Protein AF-F5SWZ6-F1 (afdb_monomer)

Sequence (80 aa):
MKPSHIENVLNRFLSGELTKNQVRDWANAVERREDIELDKQFRDTMGEMVFWLANPSINFPITEELAKRVISNLQTNTVR

Organism: NCBI:txid1026882

Mean predicted aligned error: 2.11 Å

Structure (mmCIF, N/CA/C/O backbone):
data_AF-F5SWZ6-F1
#
_entry.id   AF-F5SWZ6-F1
#
loop_
_atom_site.group_PDB
_atom_site.id
_atom_site.type_symbol
_atom_site.label_atom_id
_atom_site.label_alt_id
_atom_site.label_comp_id
_atom_site.label_asym_id
_atom_site.label_entity_id
_atom_site.label_seq_id
_atom_site.pdbx_PDB_ins_code
_atom_site.Cartn_x
_atom_site.Cartn_y
_atom_site.Cartn_z
_atom_site.occupancy
_atom_site.B_iso_or_equiv
_atom_site.auth_seq_id
_atom_site.auth_comp_id
_atom_site.auth_asym_id
_atom_site.auth_atom_id
_atom_site.pdbx_PDB_model_num
ATOM 1 N N . MET A 1 1 ? 3.538 -8.224 -11.301 1.00 91.88 1 MET A N 1
ATOM 2 C CA . MET A 1 1 ? 2.766 -7.324 -10.418 1.00 91.88 1 MET A CA 1
ATOM 3 C C . MET A 1 1 ? 3.117 -5.883 -10.757 1.00 91.88 1 MET A C 1
ATOM 5 O O . MET A 1 1 ? 4.292 -5.603 -10.930 1.00 91.88 1 MET A O 1
ATOM 9 N N . LYS A 1 2 ? 2.125 -4.990 -10.866 1.00 96.62 2 LYS A N 1
ATOM 10 C CA . LYS A 1 2 ? 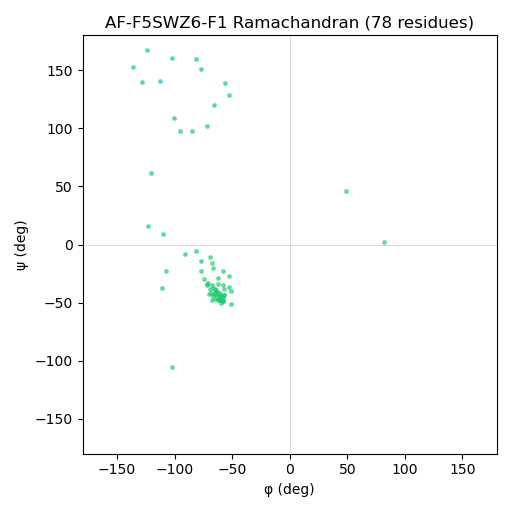2.329 -3.547 -11.101 1.00 96.62 2 LYS A CA 1
ATOM 11 C C . LYS A 1 2 ? 2.142 -2.747 -9.801 1.00 96.62 2 LYS A C 1
ATOM 13 O O . LYS A 1 2 ? 1.464 -3.267 -8.910 1.00 96.62 2 LYS A O 1
ATOM 18 N N . PRO A 1 3 ? 2.657 -1.505 -9.695 1.00 97.75 3 PRO A N 1
ATOM 19 C CA . PRO A 1 3 ? 2.448 -0.645 -8.521 1.00 97.75 3 PRO A CA 1
ATOM 20 C C . PRO A 1 3 ? 0.974 -0.517 -8.115 1.00 97.75 3 PRO A C 1
ATOM 22 O O . PRO A 1 3 ? 0.636 -0.657 -6.941 1.00 97.75 3 PRO A O 1
ATOM 25 N N . SER A 1 4 ? 0.080 -0.415 -9.106 1.00 98.00 4 SER A N 1
ATOM 26 C CA . SER A 1 4 ? -1.369 -0.306 -8.904 1.00 98.00 4 SER A CA 1
ATOM 27 C C . SER A 1 4 ? -1.999 -1.470 -8.129 1.00 98.00 4 SER A C 1
ATOM 29 O O . SER A 1 4 ? -3.061 -1.302 -7.535 1.00 98.00 4 SER A O 1
ATOM 31 N N . HIS A 1 5 ? -1.374 -2.653 -8.093 1.00 98.00 5 HIS A N 1
ATOM 32 C CA . HIS A 1 5 ? -1.859 -3.756 -7.257 1.00 98.00 5 HIS A CA 1
ATOM 33 C C . HIS A 1 5 ? -1.640 -3.472 -5.768 1.00 98.00 5 HIS A C 1
ATOM 35 O O . HIS A 1 5 ? -2.543 -3.708 -4.969 1.00 98.00 5 HIS A O 1
ATOM 41 N N . ILE A 1 6 ? -0.469 -2.937 -5.406 1.00 98.31 6 ILE A N 1
ATOM 42 C CA . ILE A 1 6 ? -0.160 -2.545 -4.026 1.00 98.31 6 ILE A CA 1
ATOM 43 C C . ILE A 1 6 ? -1.053 -1.361 -3.629 1.00 98.31 6 ILE A C 1
ATOM 45 O O . ILE A 1 6 ? -1.671 -1.385 -2.567 1.00 98.31 6 ILE A O 1
ATOM 49 N N . GLU A 1 7 ? -1.198 -0.368 -4.514 1.00 98.56 7 GLU A N 1
ATOM 50 C CA . GLU A 1 7 ? -2.093 0.778 -4.299 1.00 98.56 7 GLU A CA 1
ATOM 51 C C . GLU A 1 7 ? -3.541 0.338 -4.060 1.00 98.56 7 GLU A C 1
ATOM 53 O O . GLU A 1 7 ? -4.186 0.833 -3.143 1.00 98.56 7 GLU A O 1
ATOM 58 N N . ASN A 1 8 ? -4.054 -0.623 -4.836 1.00 98.62 8 ASN A N 1
ATOM 59 C CA . ASN A 1 8 ? -5.407 -1.146 -4.653 1.00 98.62 8 ASN A CA 1
ATOM 60 C C . ASN A 1 8 ? -5.579 -1.795 -3.268 1.00 98.62 8 ASN A C 1
ATOM 62 O O . ASN A 1 8 ? -6.518 -1.459 -2.549 1.00 98.62 8 ASN A O 1
ATOM 66 N N . VAL A 1 9 ? -4.646 -2.653 -2.842 1.00 98.69 9 VAL A N 1
ATOM 67 C CA . VAL A 1 9 ? -4.687 -3.260 -1.498 1.00 98.69 9 VAL A CA 1
ATOM 68 C C . VAL A 1 9 ? -4.708 -2.191 -0.404 1.00 98.69 9 VAL A C 1
ATOM 70 O O . VAL A 1 9 ? -5.503 -2.279 0.534 1.00 98.69 9 VAL A O 1
ATOM 73 N N . LEU A 1 10 ? -3.885 -1.151 -0.537 1.00 98.81 10 LEU A N 1
ATOM 74 C CA . LEU A 1 10 ? -3.825 -0.071 0.443 1.00 98.81 10 LEU A CA 1
ATOM 75 C C . LEU A 1 10 ? -5.054 0.840 0.405 1.00 98.81 10 LEU A C 1
ATOM 77 O O . LEU A 1 10 ? -5.518 1.253 1.461 1.00 98.81 10 LEU A O 1
ATOM 81 N N . ASN A 1 11 ? -5.641 1.095 -0.762 1.00 98.75 11 ASN A N 1
ATOM 82 C CA . ASN A 1 11 ? -6.901 1.830 -0.871 1.00 98.75 11 ASN A CA 1
ATOM 83 C C . ASN A 1 11 ? -8.053 1.070 -0.199 1.00 98.75 11 ASN A C 1
ATOM 85 O O . ASN A 1 11 ? -8.855 1.672 0.514 1.00 98.75 11 ASN A O 1
ATOM 89 N N . ARG A 1 12 ? -8.099 -0.260 -0.340 1.00 98.81 12 ARG A N 1
ATOM 90 C CA . ARG A 1 12 ? -9.076 -1.106 0.363 1.00 98.81 12 ARG A CA 1
ATOM 91 C C . ARG A 1 12 ? -8.872 -1.064 1.878 1.00 98.81 12 ARG A C 1
ATOM 93 O O . ARG A 1 12 ? -9.845 -0.931 2.615 1.00 98.81 12 ARG A O 1
ATOM 100 N N . PHE A 1 13 ? -7.625 -1.071 2.350 1.00 98.81 13 PHE A N 1
ATOM 101 C CA . PHE A 1 13 ? -7.307 -0.838 3.765 1.00 98.81 13 PHE A CA 1
ATOM 102 C C . PHE A 1 13 ? -7.760 0.547 4.253 1.00 98.81 13 PHE A C 1
ATOM 104 O O . PHE A 1 13 ? -8.443 0.638 5.268 1.00 98.81 13 PHE A O 1
ATOM 111 N N . LEU A 1 14 ? -7.454 1.611 3.504 1.00 98.69 14 LEU A N 1
ATOM 112 C CA . LEU A 1 14 ? -7.857 2.985 3.830 1.00 98.69 14 LEU A CA 1
ATOM 113 C C . LEU A 1 14 ? -9.383 3.171 3.849 1.00 98.69 14 LEU A C 1
ATOM 115 O O . LEU A 1 14 ? -9.886 4.012 4.584 1.00 98.69 14 LEU A O 1
ATOM 119 N N . SER A 1 15 ? -10.122 2.382 3.067 1.00 98.56 15 SER A N 1
ATOM 120 C CA . SER A 1 15 ? -11.591 2.374 3.080 1.00 98.56 15 SER A CA 1
ATOM 121 C C . SER A 1 15 ? -12.211 1.538 4.211 1.00 98.56 15 SER A C 1
ATOM 123 O O . SER A 1 15 ? -13.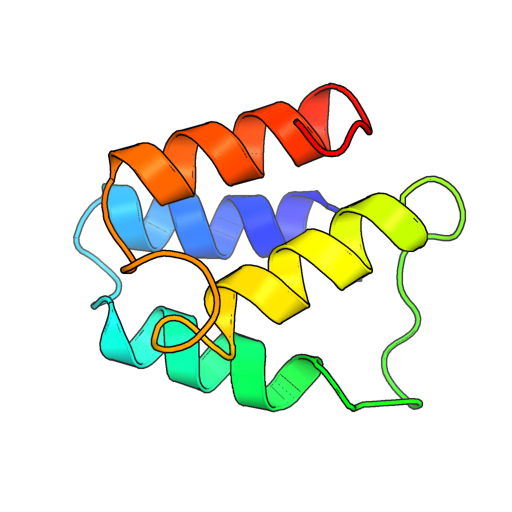429 1.531 4.369 1.00 98.56 15 SER A O 1
ATOM 125 N N . GLY A 1 16 ? -11.396 0.814 4.988 1.00 98.50 16 GLY A N 1
ATOM 126 C CA . GLY A 1 16 ? -11.852 -0.101 6.039 1.00 98.50 16 GLY A CA 1
ATOM 127 C C . GLY A 1 16 ? -12.283 -1.489 5.548 1.00 98.50 16 GLY A C 1
ATOM 128 O O . GLY A 1 16 ? -12.688 -2.316 6.361 1.00 98.50 16 GLY A O 1
ATOM 129 N N . GLU A 1 17 ? -12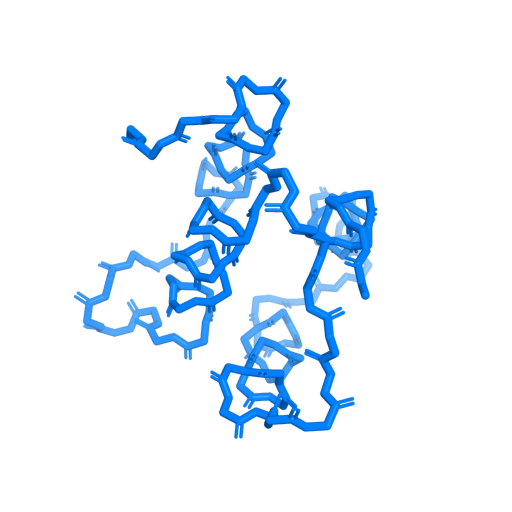.176 -1.779 4.248 1.00 98.69 17 GLU A N 1
ATOM 130 C CA . GLU A 1 17 ? -12.507 -3.091 3.672 1.00 98.69 17 GLU A CA 1
ATOM 131 C C . GLU A 1 17 ? -11.487 -4.174 4.068 1.00 98.69 17 GLU A C 1
ATOM 133 O O . GLU A 1 17 ? -11.837 -5.342 4.237 1.00 98.69 17 GLU A O 1
ATOM 138 N N . LEU A 1 18 ? -10.218 -3.789 4.232 1.00 98.75 18 LEU A N 1
ATOM 139 C CA . LEU A 1 18 ? -9.166 -4.670 4.734 1.00 98.75 18 LEU A CA 1
ATOM 140 C C . LEU A 1 18 ? -8.692 -4.212 6.107 1.00 98.75 18 LEU A C 1
ATOM 142 O O . LEU A 1 18 ? -8.492 -3.030 6.366 1.00 98.75 18 LEU A O 1
ATOM 146 N N . THR A 1 19 ? -8.431 -5.178 6.976 1.00 98.75 19 THR A N 1
ATOM 147 C CA . THR A 1 19 ? -7.738 -4.953 8.243 1.00 98.75 19 THR A CA 1
ATOM 148 C C . THR A 1 19 ? -6.225 -4.903 8.036 1.00 98.75 19 THR A C 1
ATOM 150 O O . THR A 1 19 ? -5.680 -5.482 7.094 1.00 98.75 19 THR A O 1
ATOM 153 N N . LYS A 1 20 ? -5.509 -4.300 8.993 1.00 98.50 20 LYS A N 1
ATOM 154 C CA . LYS A 1 20 ? -4.036 -4.308 9.027 1.00 98.50 20 LYS A CA 1
ATOM 155 C C . LYS A 1 20 ? -3.431 -5.718 8.942 1.00 98.50 20 LYS A C 1
ATOM 157 O O . LYS A 1 20 ? -2.409 -5.907 8.292 1.00 98.50 20 LYS A O 1
ATOM 162 N N . ASN A 1 21 ? -4.076 -6.711 9.563 1.00 98.44 21 ASN A N 1
ATOM 163 C CA . ASN A 1 21 ? -3.604 -8.096 9.535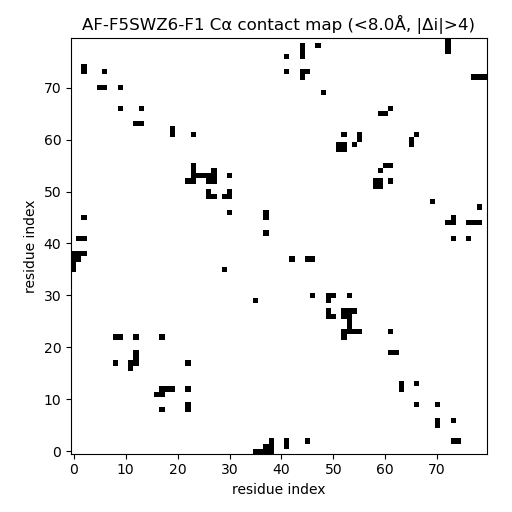 1.00 98.44 21 ASN A CA 1
ATOM 164 C C . ASN A 1 21 ? -3.741 -8.688 8.129 1.00 98.44 21 ASN A C 1
ATOM 166 O O . ASN A 1 21 ? -2.803 -9.309 7.652 1.00 98.44 21 ASN A O 1
ATOM 170 N N . GLN A 1 22 ? -4.850 -8.424 7.432 1.00 98.75 22 GLN A N 1
ATOM 171 C CA . GLN A 1 22 ? -5.041 -8.892 6.056 1.00 98.75 22 GLN A CA 1
ATOM 172 C C . GLN A 1 22 ? -4.037 -8.265 5.081 1.00 98.75 22 GLN A C 1
ATOM 174 O O . GLN A 1 22 ? -3.540 -8.962 4.201 1.00 98.75 22 GLN A O 1
ATOM 179 N N . VAL A 1 23 ? -3.695 -6.981 5.250 1.00 98.69 23 VAL A N 1
ATOM 180 C CA . VAL A 1 23 ? -2.639 -6.331 4.449 1.00 98.69 23 VAL A CA 1
ATOM 181 C C . VAL A 1 23 ? -1.286 -7.000 4.690 1.00 98.69 23 VAL A C 1
ATOM 183 O O . VAL A 1 23 ? -0.601 -7.351 3.732 1.00 98.69 23 VAL A O 1
ATOM 186 N N . ARG A 1 24 ? -0.917 -7.218 5.958 1.00 98.50 24 ARG A N 1
ATOM 187 C CA . ARG A 1 24 ? 0.326 -7.908 6.325 1.00 98.50 24 ARG A CA 1
ATOM 188 C C . ARG A 1 24 ? 0.379 -9.317 5.739 1.00 98.50 24 ARG A C 1
ATOM 190 O O . ARG A 1 24 ? 1.389 -9.702 5.165 1.00 98.50 24 ARG A O 1
ATOM 197 N N . ASP A 1 25 ? -0.692 -10.087 5.893 1.00 98.25 25 ASP A N 1
ATOM 198 C CA . ASP A 1 25 ? -0.737 -11.484 5.456 1.00 98.25 25 ASP A CA 1
ATOM 199 C C . ASP A 1 25 ? -0.655 -11.583 3.924 1.00 98.25 25 ASP A C 1
ATOM 201 O O . ASP A 1 25 ? 0.054 -12.440 3.397 1.00 98.25 25 ASP A O 1
ATOM 205 N N . TRP A 1 26 ? -1.288 -10.649 3.206 1.00 97.81 26 TRP A N 1
ATOM 206 C CA . TRP A 1 26 ? -1.107 -10.497 1.763 1.00 97.81 26 TRP A CA 1
ATOM 207 C C . TRP A 1 26 ? 0.347 -10.163 1.394 1.00 97.81 26 TRP A C 1
ATOM 209 O O . TRP A 1 26 ? 0.905 -10.805 0.508 1.00 97.81 26 TRP A O 1
ATOM 219 N N . ALA A 1 27 ? 0.982 -9.207 2.079 1.00 97.69 27 ALA A N 1
ATOM 220 C CA . ALA A 1 27 ? 2.360 -8.814 1.789 1.00 97.69 27 ALA A CA 1
ATOM 221 C C . ALA A 1 27 ? 3.357 -9.951 2.078 1.00 97.69 27 ALA A C 1
ATOM 223 O O . ALA A 1 27 ? 4.225 -10.230 1.253 1.00 97.69 27 ALA A O 1
ATOM 224 N N . ASN A 1 28 ? 3.178 -10.676 3.187 1.00 96.75 28 ASN A N 1
ATOM 225 C CA . ASN A 1 28 ? 3.947 -11.881 3.519 1.00 96.75 28 ASN A CA 1
ATOM 226 C C . ASN A 1 28 ? 3.839 -12.956 2.434 1.00 96.75 28 ASN A C 1
ATOM 228 O O . ASN A 1 28 ? 4.823 -13.619 2.116 1.00 96.75 28 ASN A O 1
ATOM 232 N N . ALA A 1 29 ? 2.655 -13.115 1.838 1.00 95.31 29 ALA A N 1
ATOM 233 C CA . ALA A 1 29 ? 2.448 -14.062 0.750 1.00 95.31 29 ALA A CA 1
ATOM 234 C C . ALA A 1 29 ? 3.153 -13.660 -0.560 1.00 95.31 29 ALA A C 1
ATOM 236 O O . ALA A 1 29 ? 3.187 -14.487 -1.471 1.00 95.31 29 ALA A O 1
ATOM 237 N N . VAL A 1 30 ? 3.687 -12.432 -0.664 1.00 94.69 30 VAL A N 1
ATOM 238 C CA . VAL A 1 30 ? 4.373 -11.881 -1.849 1.00 94.69 30 VAL A CA 1
ATOM 239 C C . VAL A 1 30 ? 5.884 -11.690 -1.633 1.00 94.69 30 VAL A C 1
ATOM 241 O O . VAL A 1 30 ? 6.640 -11.957 -2.559 1.00 94.69 30 VAL A O 1
ATOM 244 N N . GLU A 1 31 ? 6.343 -11.272 -0.446 1.00 91.88 31 GLU A N 1
ATOM 245 C CA . GLU A 1 31 ? 7.717 -10.782 -0.165 1.00 91.88 31 GLU A CA 1
ATOM 246 C C . GLU A 1 31 ? 8.860 -11.715 -0.599 1.00 91.88 31 GLU A C 1
ATOM 248 O O . GLU A 1 31 ? 9.941 -11.239 -0.928 1.00 91.88 31 GLU A O 1
ATOM 253 N N . ARG A 1 32 ? 8.622 -13.030 -0.664 1.00 85.94 32 ARG A N 1
ATOM 254 C CA . ARG A 1 32 ? 9.640 -14.043 -1.022 1.00 85.94 32 ARG A CA 1
ATOM 255 C C . ARG A 1 32 ? 9.265 -14.912 -2.213 1.00 85.94 32 ARG A C 1
ATOM 257 O O . ARG A 1 32 ? 9.813 -15.995 -2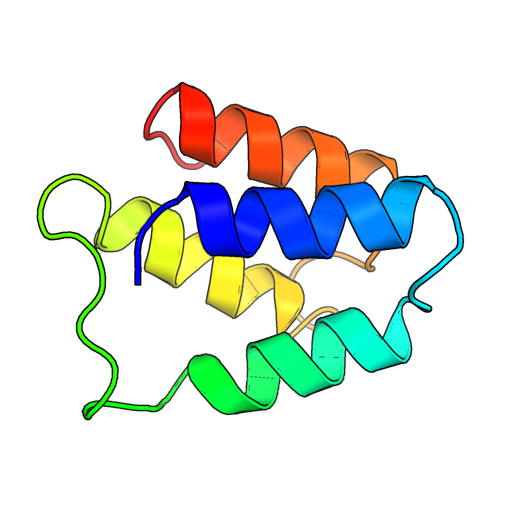.401 1.00 85.94 32 ARG A O 1
ATOM 264 N N . ARG A 1 33 ? 8.278 -14.475 -2.986 1.00 90.06 33 ARG A N 1
ATOM 265 C CA . ARG A 1 33 ? 7.809 -15.188 -4.172 1.00 90.06 33 ARG A CA 1
ATOM 266 C C . ARG A 1 33 ? 8.671 -14.810 -5.365 1.00 90.06 33 ARG A C 1
ATOM 268 O O . ARG A 1 33 ? 8.424 -13.798 -6.016 1.00 90.06 33 ARG A O 1
ATOM 275 N N . GLU A 1 34 ? 9.654 -15.645 -5.675 1.00 80.69 34 GLU A N 1
ATOM 276 C CA . GLU A 1 34 ? 10.476 -15.486 -6.883 1.00 80.69 34 GLU A CA 1
ATOM 277 C C . GLU A 1 34 ? 9.665 -15.700 -8.179 1.00 80.69 34 GLU A C 1
ATOM 279 O O . GLU A 1 34 ? 10.052 -15.213 -9.238 1.00 80.69 34 GLU A O 1
ATOM 284 N N . ASP A 1 35 ? 8.508 -16.373 -8.096 1.00 86.19 35 ASP A N 1
ATOM 285 C CA . ASP A 1 35 ? 7.557 -16.575 -9.199 1.00 86.19 35 ASP A CA 1
ATOM 286 C C . ASP A 1 35 ? 6.693 -15.340 -9.506 1.00 86.19 35 ASP A C 1
ATOM 288 O O . ASP A 1 35 ? 6.045 -15.277 -10.554 1.00 86.19 35 ASP A O 1
ATOM 292 N N . ILE A 1 36 ? 6.660 -14.345 -8.614 1.00 87.00 36 ILE A N 1
ATOM 293 C CA . ILE A 1 36 ? 5.940 -13.093 -8.846 1.00 87.00 36 ILE A CA 1
ATOM 294 C C . ILE A 1 36 ? 6.920 -12.065 -9.403 1.00 87.00 36 ILE A C 1
ATOM 296 O O . ILE A 1 36 ? 7.606 -11.356 -8.671 1.00 87.00 36 ILE A O 1
ATOM 300 N N . GLU A 1 37 ? 6.924 -11.907 -10.724 1.00 90.75 37 GLU A N 1
ATOM 301 C CA . GLU A 1 37 ? 7.695 -10.832 -11.342 1.00 90.75 37 GLU A CA 1
ATOM 302 C C . GLU A 1 37 ? 7.135 -9.462 -10.941 1.00 90.75 37 GLU A C 1
ATOM 304 O O . GLU A 1 37 ? 5.978 -9.135 -11.228 1.00 90.75 37 GLU A O 1
ATOM 309 N N . LEU A 1 38 ? 7.953 -8.633 -10.295 1.00 92.06 38 LEU A N 1
ATOM 310 C CA . LEU A 1 38 ? 7.660 -7.214 -10.090 1.00 92.06 38 LEU A CA 1
ATOM 311 C C . LEU A 1 38 ? 7.918 -6.428 -11.376 1.00 92.06 38 LEU A C 1
ATOM 313 O O . LEU A 1 38 ? 8.783 -6.790 -12.180 1.00 92.06 38 LEU A O 1
ATOM 317 N N . ASP A 1 39 ? 7.177 -5.336 -11.557 1.00 95.19 39 ASP A N 1
ATOM 318 C CA . ASP A 1 39 ? 7.421 -4.403 -12.651 1.00 95.19 39 ASP A CA 1
ATOM 319 C C . ASP A 1 39 ? 8.891 -3.961 -12.651 1.00 95.19 39 ASP A C 1
ATOM 321 O O . ASP A 1 39 ? 9.420 -3.546 -11.622 1.00 95.19 39 ASP A O 1
ATOM 325 N N . LYS A 1 40 ? 9.569 -4.074 -13.799 1.00 94.00 40 LYS A N 1
ATOM 326 C CA . LYS A 1 40 ? 11.016 -3.830 -13.889 1.00 94.00 40 LYS A CA 1
ATOM 327 C C . LYS A 1 40 ? 11.393 -2.391 -13.537 1.00 94.00 40 LYS A C 1
ATOM 329 O O . LYS A 1 40 ? 12.458 -2.192 -12.968 1.00 94.00 40 LYS A O 1
ATOM 334 N N . GLN A 1 41 ? 10.548 -1.412 -13.864 1.00 96.94 41 GLN A N 1
ATOM 335 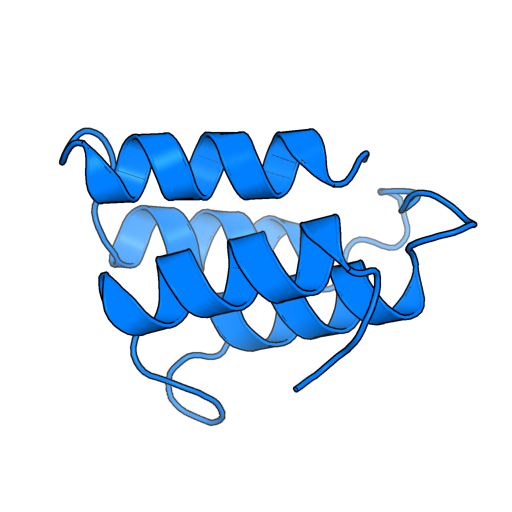C CA . GLN A 1 41 ? 10.824 0.003 -13.603 1.00 96.94 41 GLN A CA 1
ATOM 336 C C . GLN A 1 41 ? 10.666 0.352 -12.119 1.00 96.94 41 GLN A C 1
ATOM 338 O O . GLN A 1 41 ? 11.341 1.251 -11.622 1.00 96.94 41 GLN A O 1
ATOM 343 N N . PHE A 1 42 ? 9.791 -0.368 -11.417 1.00 97.38 42 PHE A N 1
ATOM 344 C CA . PHE A 1 42 ? 9.466 -0.122 -10.014 1.00 97.38 42 PHE A CA 1
ATOM 345 C C . PHE A 1 42 ? 9.986 -1.215 -9.082 1.00 97.38 42 PHE A C 1
ATOM 347 O O . PHE A 1 42 ? 9.617 -1.222 -7.913 1.00 97.38 42 PHE A O 1
ATOM 354 N N . ARG A 1 43 ? 10.805 -2.151 -9.575 1.00 95.19 43 ARG A N 1
ATOM 355 C CA . ARG A 1 43 ? 11.191 -3.372 -8.856 1.00 95.19 43 ARG A CA 1
ATOM 356 C C . ARG A 1 43 ? 11.697 -3.079 -7.450 1.00 95.19 43 ARG A C 1
ATOM 358 O O . ARG A 1 43 ? 11.182 -3.666 -6.505 1.00 95.19 43 ARG A O 1
ATOM 365 N N . ASP A 1 44 ? 12.653 -2.164 -7.331 1.00 96.00 44 ASP A N 1
ATOM 366 C CA . ASP A 1 44 ? 13.295 -1.850 -6.055 1.00 96.00 44 ASP A CA 1
ATOM 367 C C . ASP A 1 44 ? 12.304 -1.170 -5.103 1.00 96.00 44 ASP A C 1
ATOM 369 O O . ASP A 1 44 ? 12.121 -1.613 -3.971 1.00 96.00 44 ASP A O 1
ATOM 373 N N . THR A 1 45 ? 11.572 -0.164 -5.593 1.00 98.25 45 THR A N 1
ATOM 374 C CA . THR A 1 45 ? 10.537 0.529 -4.815 1.00 98.25 45 THR A CA 1
ATOM 375 C C . THR A 1 45 ? 9.451 -0.442 -4.350 1.00 98.25 45 THR A C 1
ATOM 377 O O . THR A 1 45 ? 9.128 -0.492 -3.170 1.00 98.25 45 THR A O 1
ATOM 380 N N . MET A 1 46 ? 8.894 -1.252 -5.252 1.00 97.81 46 MET A N 1
ATOM 381 C CA . MET A 1 46 ? 7.850 -2.230 -4.938 1.00 97.81 46 MET A CA 1
ATOM 382 C C . MET A 1 46 ? 8.338 -3.299 -3.966 1.00 97.81 46 MET A C 1
ATOM 384 O O . MET A 1 46 ? 7.587 -3.659 -3.062 1.00 97.81 46 MET A O 1
ATOM 388 N N . GLY A 1 47 ? 9.562 -3.798 -4.149 1.00 97.06 47 GLY A N 1
ATOM 389 C CA . GLY A 1 47 ? 10.179 -4.765 -3.246 1.00 97.06 47 GLY A CA 1
ATOM 390 C C . GLY A 1 47 ? 10.259 -4.211 -1.828 1.00 97.06 47 GLY A C 1
ATOM 391 O O . GLY A 1 47 ? 9.764 -4.842 -0.897 1.00 97.06 47 GLY A O 1
ATOM 392 N N . GLU A 1 48 ? 10.756 -2.983 -1.684 1.00 98.00 48 GLU A N 1
ATOM 393 C CA . GLU A 1 48 ? 10.845 -2.309 -0.390 1.00 98.00 48 GLU A CA 1
ATOM 394 C C . GLU A 1 48 ? 9.461 -2.069 0.237 1.00 98.00 48 GLU A C 1
ATOM 396 O O . GLU A 1 48 ? 9.254 -2.317 1.425 1.00 98.00 48 GLU A O 1
ATOM 401 N N . MET A 1 49 ? 8.466 -1.656 -0.558 1.00 98.31 49 MET A N 1
ATOM 402 C CA . MET A 1 49 ? 7.102 -1.447 -0.055 1.00 98.31 49 MET A CA 1
ATOM 403 C C . MET A 1 49 ? 6.464 -2.756 0.429 1.00 98.31 49 MET A C 1
ATOM 405 O O . MET A 1 49 ? 5.812 -2.778 1.475 1.00 98.31 49 MET A O 1
ATOM 409 N N . VAL A 1 50 ? 6.652 -3.859 -0.303 1.00 98.00 50 VAL A N 1
ATOM 410 C CA . VAL A 1 50 ? 6.181 -5.186 0.121 1.00 98.00 50 VAL A CA 1
ATOM 411 C C . VAL A 1 50 ? 6.910 -5.627 1.390 1.00 98.00 50 VAL A C 1
ATOM 413 O O . VAL A 1 50 ? 6.258 -6.101 2.320 1.00 98.00 50 VAL A O 1
ATOM 416 N N . PHE A 1 51 ? 8.223 -5.406 1.477 1.00 97.69 51 PHE A N 1
ATOM 417 C CA . PHE A 1 51 ? 9.022 -5.720 2.659 1.00 97.69 51 PHE A CA 1
ATOM 418 C C . PHE A 1 51 ? 8.538 -4.973 3.913 1.00 97.69 51 PHE A C 1
ATOM 420 O O . PHE A 1 51 ? 8.364 -5.593 4.972 1.00 97.69 51 PHE A O 1
ATOM 427 N N . TRP A 1 52 ? 8.238 -3.672 3.796 1.00 98.44 52 TRP A N 1
ATOM 428 C CA . TRP A 1 52 ? 7.671 -2.866 4.886 1.00 98.44 52 TRP A CA 1
ATOM 429 C C . TRP A 1 52 ? 6.349 -3.433 5.395 1.00 98.44 52 TRP A C 1
ATOM 431 O O . TRP A 1 52 ? 6.174 -3.600 6.603 1.00 98.44 52 TRP A O 1
ATOM 441 N N . LEU A 1 53 ? 5.435 -3.751 4.475 1.00 98.50 53 LEU A N 1
ATOM 442 C CA . LEU A 1 53 ? 4.093 -4.240 4.795 1.00 98.50 53 LEU A CA 1
ATOM 443 C C . LEU A 1 53 ? 4.098 -5.675 5.344 1.00 98.50 53 LEU A C 1
ATOM 445 O O . LEU A 1 53 ? 3.281 -6.001 6.204 1.00 98.50 53 LEU A O 1
ATOM 449 N N . ALA A 1 54 ? 5.007 -6.527 4.870 1.00 98.25 54 ALA A N 1
ATOM 450 C CA . ALA A 1 54 ? 5.156 -7.908 5.326 1.00 98.25 54 ALA A CA 1
ATOM 451 C C . ALA A 1 54 ? 5.701 -7.976 6.762 1.00 98.25 54 ALA A C 1
ATOM 453 O O . ALA A 1 54 ? 5.239 -8.772 7.584 1.00 98.25 54 ALA A O 1
ATOM 454 N N . ASN A 1 55 ? 6.628 -7.072 7.095 1.00 98.00 55 ASN A N 1
ATOM 455 C CA . ASN A 1 55 ? 7.381 -7.111 8.345 1.00 98.00 55 ASN A CA 1
ATOM 456 C C . ASN A 1 55 ? 7.175 -5.843 9.207 1.00 98.00 55 ASN A C 1
ATOM 458 O O . ASN A 1 55 ? 8.136 -5.135 9.522 1.00 98.00 55 ASN A O 1
ATOM 462 N N . PRO A 1 56 ? 5.941 -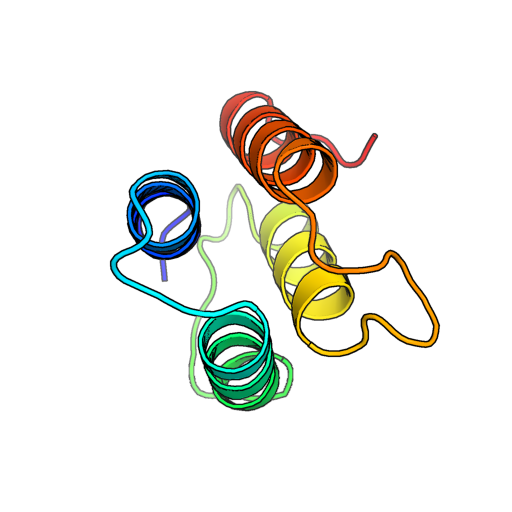5.536 9.654 1.00 97.31 56 PRO A N 1
ATOM 463 C CA . PRO A 1 56 ? 5.648 -4.288 10.363 1.00 97.31 56 PRO A CA 1
ATOM 464 C C . PRO A 1 56 ? 6.304 -4.179 11.748 1.00 97.31 56 PRO A C 1
ATOM 466 O O . PRO A 1 56 ? 6.375 -3.089 12.306 1.00 97.31 56 PRO A O 1
ATOM 469 N N . SER A 1 57 ? 6.777 -5.291 12.322 1.00 95.44 57 SER A N 1
ATOM 470 C CA . SER A 1 57 ? 7.491 -5.306 13.605 1.00 95.44 57 SER A CA 1
ATOM 471 C C . SER A 1 57 ? 8.946 -4.840 13.512 1.00 95.44 57 SER A C 1
ATOM 473 O O . SER A 1 57 ? 9.503 -4.451 14.533 1.00 95.44 57 SER A O 1
ATOM 475 N N . ILE A 1 58 ? 9.564 -4.911 12.327 1.00 96.50 58 ILE A N 1
ATOM 476 C CA . ILE A 1 58 ? 10.940 -4.432 12.087 1.00 96.50 58 ILE A CA 1
ATOM 477 C C . ILE A 1 58 ? 10.969 -3.140 11.267 1.00 96.50 58 ILE A C 1
ATOM 479 O O . ILE A 1 58 ? 11.941 -2.400 11.347 1.00 96.50 58 ILE A O 1
ATOM 483 N N . ASN A 1 59 ? 9.908 -2.876 10.499 1.00 96.56 59 ASN A N 1
ATOM 484 C CA . ASN A 1 59 ? 9.764 -1.682 9.677 1.00 96.56 59 ASN A CA 1
ATOM 485 C C . ASN A 1 59 ? 8.826 -0.682 10.367 1.00 96.56 59 ASN A C 1
ATOM 487 O O . ASN A 1 59 ? 9.191 -0.047 11.354 1.00 96.56 59 ASN A O 1
ATOM 491 N N . PHE A 1 60 ? 7.596 -0.562 9.870 1.00 96.81 60 PHE A N 1
ATOM 492 C CA . PHE A 1 60 ? 6.612 0.399 10.353 1.00 96.81 60 PHE A CA 1
ATOM 493 C C . PHE A 1 60 ? 5.293 -0.313 10.676 1.00 96.81 60 PHE A C 1
ATOM 495 O O . PHE A 1 60 ? 4.853 -1.159 9.891 1.00 96.81 60 PHE A O 1
ATOM 502 N N . PRO A 1 61 ? 4.601 0.044 11.773 1.00 98.00 61 PRO A N 1
ATOM 503 C CA . PRO A 1 61 ? 3.240 -0.419 12.004 1.00 98.00 61 PRO A CA 1
ATOM 504 C C . PRO A 1 61 ? 2.329 -0.055 10.826 1.00 98.00 61 PRO A C 1
ATOM 506 O O . PRO A 1 61 ? 2.382 1.064 10.319 1.00 98.00 61 PRO A O 1
ATOM 509 N N . ILE A 1 62 ? 1.449 -0.974 10.419 1.00 98.56 62 ILE A N 1
ATOM 510 C CA . ILE A 1 62 ? 0.474 -0.701 9.354 1.00 98.56 62 ILE A CA 1
ATOM 511 C C . ILE A 1 62 ? -0.594 0.258 9.888 1.00 98.56 62 ILE A C 1
ATOM 513 O O . ILE A 1 62 ? -1.500 -0.138 10.628 1.00 98.56 62 ILE A O 1
ATOM 517 N N . THR A 1 63 ? -0.454 1.524 9.505 1.00 98.62 63 THR A N 1
ATOM 518 C CA . THR A 1 63 ? -1.358 2.641 9.796 1.00 98.62 63 THR A CA 1
ATOM 519 C C . THR A 1 63 ? -1.812 3.299 8.493 1.00 98.62 63 THR A C 1
ATOM 521 O O . THR A 1 63 ? -1.237 3.062 7.428 1.00 98.62 63 THR A O 1
ATOM 524 N N . GLU A 1 64 ? -2.830 4.160 8.560 1.00 98.56 64 GLU A N 1
ATOM 525 C CA . GLU A 1 64 ? -3.228 4.978 7.405 1.00 98.56 64 GLU A CA 1
ATOM 526 C C . GLU A 1 64 ? -2.082 5.857 6.884 1.00 98.56 64 GLU A C 1
ATOM 528 O O . GLU A 1 64 ? -1.967 6.083 5.681 1.00 98.56 64 GLU A O 1
ATOM 533 N N . GLU A 1 65 ? -1.227 6.350 7.783 1.00 98.56 65 GLU A N 1
ATOM 534 C CA . GLU A 1 65 ? -0.054 7.152 7.433 1.00 98.56 65 GLU A CA 1
ATOM 535 C C . GLU A 1 65 ? 0.957 6.334 6.627 1.00 98.56 65 GLU A C 1
ATOM 537 O O . GLU A 1 65 ? 1.386 6.773 5.559 1.00 98.56 65 GLU A O 1
ATOM 542 N N . LEU A 1 66 ? 1.271 5.111 7.076 1.00 98.50 66 LEU A N 1
ATOM 543 C CA . LEU A 1 66 ? 2.141 4.213 6.319 1.00 98.50 66 LEU A CA 1
ATOM 544 C C . LEU A 1 66 ? 1.542 3.902 4.945 1.00 98.50 66 LEU A C 1
ATOM 546 O O . LEU A 1 66 ? 2.253 3.962 3.947 1.00 98.50 66 LEU A O 1
ATOM 550 N N . ALA A 1 67 ? 0.242 3.607 4.876 1.00 98.69 67 ALA A N 1
ATOM 551 C CA . ALA A 1 67 ? -0.429 3.313 3.613 1.00 98.69 67 ALA A CA 1
ATOM 552 C C . ALA A 1 67 ? -0.305 4.480 2.616 1.00 98.69 67 ALA A C 1
ATOM 554 O O . ALA A 1 67 ? 0.073 4.274 1.463 1.00 98.69 67 ALA A O 1
ATOM 555 N N . LYS A 1 68 ? -0.540 5.718 3.070 1.00 98.62 68 LYS A N 1
ATOM 556 C CA . LYS A 1 68 ? -0.377 6.930 2.248 1.00 98.62 68 LYS A CA 1
ATOM 557 C C . LYS A 1 68 ? 1.075 7.130 1.803 1.00 98.62 68 LYS A C 1
ATOM 559 O O . LYS A 1 68 ? 1.316 7.462 0.643 1.00 98.62 68 LYS A O 1
ATOM 564 N N . ARG A 1 69 ? 2.044 6.883 2.691 1.00 98.56 69 ARG A N 1
ATOM 565 C CA . ARG A 1 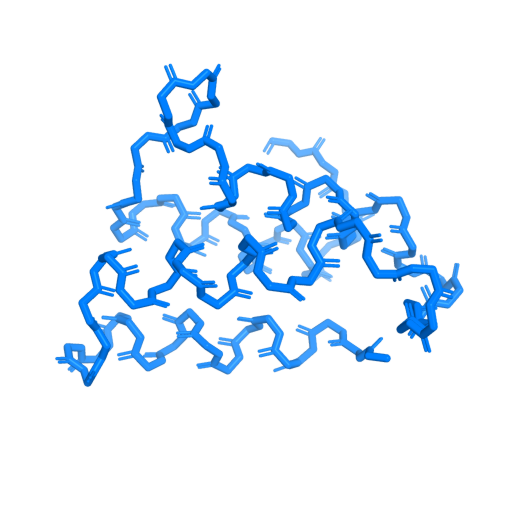69 ? 3.479 6.958 2.370 1.00 98.56 69 ARG A CA 1
ATOM 566 C C . ARG A 1 69 ? 3.881 5.929 1.316 1.00 98.56 69 ARG A C 1
ATOM 568 O O . ARG A 1 69 ? 4.546 6.292 0.354 1.00 98.56 69 ARG A O 1
ATOM 575 N N . VAL A 1 70 ? 3.432 4.682 1.450 1.00 98.62 70 VAL A N 1
ATOM 576 C CA . VAL A 1 70 ? 3.695 3.626 0.462 1.00 98.62 70 VAL A CA 1
ATOM 577 C C . VAL A 1 70 ? 3.121 4.000 -0.905 1.00 98.62 70 VAL A C 1
ATOM 579 O O . VAL A 1 70 ? 3.827 3.906 -1.904 1.00 98.62 70 VAL A O 1
ATOM 582 N N . ILE A 1 71 ? 1.875 4.484 -0.963 1.00 98.69 71 ILE A N 1
ATOM 583 C CA . ILE A 1 71 ? 1.258 4.939 -2.221 1.00 98.69 71 ILE A CA 1
ATOM 584 C C . ILE A 1 71 ? 2.078 6.076 -2.853 1.00 98.69 71 ILE A C 1
ATOM 586 O O . ILE A 1 71 ? 2.367 6.030 -4.045 1.00 98.69 71 ILE A O 1
ATOM 590 N N . SER A 1 72 ? 2.517 7.059 -2.063 1.00 98.62 72 SER A N 1
ATOM 591 C CA . SER A 1 72 ? 3.375 8.153 -2.546 1.00 98.62 72 SER A CA 1
ATOM 592 C C . SER A 1 72 ? 4.721 7.650 -3.093 1.00 98.62 72 SER A C 1
ATOM 594 O O . SER A 1 72 ? 5.167 8.069 -4.166 1.00 98.62 72 SER A O 1
ATOM 596 N N . ASN A 1 73 ? 5.355 6.704 -2.397 1.00 98.50 73 ASN A N 1
ATOM 597 C CA . ASN A 1 73 ? 6.605 6.073 -2.824 1.00 98.50 73 ASN A CA 1
ATOM 598 C C . ASN A 1 73 ? 6.431 5.344 -4.167 1.00 98.50 73 ASN A C 1
ATOM 600 O O . ASN A 1 73 ? 7.257 5.501 -5.067 1.00 98.50 73 ASN A O 1
ATOM 604 N N . LEU A 1 74 ? 5.310 4.639 -4.354 1.00 98.31 74 LEU A N 1
ATOM 605 C CA . LEU A 1 74 ? 4.959 3.990 -5.621 1.00 98.31 74 LEU A CA 1
ATOM 606 C C . LEU A 1 74 ? 4.703 4.997 -6.746 1.00 98.31 74 LEU A C 1
ATOM 608 O O . LEU A 1 74 ? 5.207 4.805 -7.845 1.00 98.31 74 LEU A O 1
ATOM 612 N N . GLN A 1 75 ? 3.989 6.091 -6.484 1.00 97.69 75 GLN A N 1
ATOM 613 C CA . GLN A 1 75 ? 3.696 7.122 -7.489 1.00 97.69 75 GLN A CA 1
ATOM 614 C C . GLN A 1 75 ? 4.944 7.892 -7.932 1.00 97.69 75 GLN A C 1
ATOM 616 O O . GLN A 1 75 ? 5.066 8.276 -9.094 1.00 97.69 75 GLN A O 1
ATOM 621 N N . THR A 1 76 ? 5.876 8.121 -7.007 1.00 98.00 76 THR A N 1
ATOM 622 C CA . THR A 1 76 ? 7.126 8.849 -7.272 1.00 98.00 76 THR A CA 1
ATOM 623 C C . THR A 1 76 ? 8.275 7.941 -7.702 1.00 98.00 76 THR A C 1
ATOM 625 O O . THR A 1 76 ? 9.320 8.448 -8.102 1.00 98.00 76 THR A O 1
ATOM 628 N N . ASN A 1 77 ? 8.089 6.620 -7.631 1.00 98.06 77 ASN A N 1
ATOM 629 C CA . ASN A 1 77 ? 9.135 5.611 -7.776 1.00 98.06 77 ASN A CA 1
ATOM 630 C C . ASN A 1 77 ? 10.373 5.900 -6.909 1.00 98.06 77 ASN A C 1
ATOM 632 O O . ASN A 1 77 ? 11.507 5.865 -7.388 1.00 98.06 77 ASN A O 1
ATOM 636 N N . THR A 1 78 ? 10.154 6.241 -5.639 1.00 97.06 78 THR A N 1
ATOM 637 C CA . THR A 1 78 ? 11.236 6.472 -4.677 1.00 97.06 78 THR A CA 1
ATOM 638 C C . THR A 1 78 ? 10.927 5.813 -3.345 1.00 97.06 78 THR A C 1
ATOM 640 O O . THR A 1 78 ? 9.768 5.665 -2.979 1.00 97.06 78 THR A O 1
ATOM 643 N N .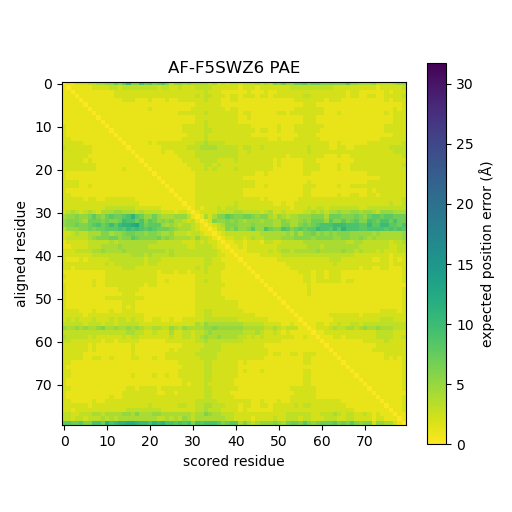 VAL A 1 79 ? 11.966 5.444 -2.598 1.00 96.44 79 VAL A N 1
ATOM 644 C CA . VAL A 1 79 ? 11.842 4.986 -1.212 1.00 96.44 79 VAL A CA 1
ATOM 645 C C . VAL A 1 79 ? 12.225 6.150 -0.310 1.00 96.44 79 VAL A C 1
ATOM 647 O O . VAL A 1 79 ? 13.387 6.555 -0.271 1.00 96.44 79 VAL A O 1
ATOM 650 N N . ARG A 1 80 ? 11.235 6.722 0.371 1.00 89.38 80 ARG A N 1
ATOM 651 C CA . ARG A 1 80 ? 11.410 7.834 1.310 1.00 89.38 80 ARG A CA 1
ATOM 652 C C . ARG A 1 80 ? 10.652 7.581 2.580 1.00 89.38 80 ARG A C 1
ATOM 654 O O . ARG A 1 80 ? 9.602 6.899 2.539 1.00 89.38 80 ARG A O 1
#

Secondary structure (DSSP, 8-state):
--HHHHHHHHHHHHTTSS-HHHHHHHHHTTTT-TTSPPPTTTHHHHHHHHHHHH-TTTS----HHHHHHHHHHHHHT---

Foldseek 3Di:
DELVVLLVLLVCVVVVVDDLVRQLVVLLVPLPPPVDDYDPLLVVLVNVLSVCSNCCVVHNRDDNVSSVQSNVCRVVSHDD

Solvent-accessible surface area (backbone atoms only — not comparable to full-atom values): 4507 Å² total; per-residue (Å²): 84,54,66,66,58,59,41,49,57,41,51,36,35,72,71,65,78,35,53,62,63,58,52,23,54,54,21,52,72,47,65,80,42,86,87,59,55,57,38,81,93,41,34,68,41,52,50,52,50,30,45,34,44,38,38,31,90,82,60,47,66,81,42,71,68,49,44,53,49,48,44,49,24,57,77,68,64,39,86,126

pLDDT: mean 96.66, std 3.45, range [80.69, 98.81]

Radius of gyration: 11.31 Å; Cα contacts (8 Å, |Δi|>4): 81; chains: 1; bounding box: 26×25×28 Å